Protein AF-A0A563W1X1-F1 (afdb_monomer)

Structure (mmCIF, N/CA/C/O backbone):
data_AF-A0A563W1X1-F1
#
_entry.id   AF-A0A563W1X1-F1
#
loop_
_atom_site.group_PDB
_atom_site.id
_atom_site.type_symbol
_atom_site.label_atom_id
_atom_site.label_alt_id
_atom_site.label_comp_id
_atom_site.label_asym_id
_atom_site.label_entity_id
_atom_site.label_seq_id
_atom_site.pdbx_PDB_ins_code
_atom_site.Cartn_x
_atom_site.Cartn_y
_atom_site.Cartn_z
_atom_site.occupancy
_atom_site.B_iso_or_equiv
_atom_site.auth_seq_id
_atom_site.auth_comp_id
_atom_site.auth_asym_id
_atom_site.auth_atom_id
_atom_site.pdbx_PDB_model_num
ATOM 1 N N . MET A 1 1 ? 30.757 -2.742 5.211 1.00 53.06 1 MET A N 1
ATOM 2 C CA . MET A 1 1 ? 30.159 -3.372 4.015 1.00 53.06 1 MET A CA 1
ATOM 3 C C . MET A 1 1 ? 28.654 -3.422 4.244 1.00 53.06 1 MET A C 1
ATOM 5 O O . MET A 1 1 ? 28.249 -4.003 5.242 1.00 53.06 1 MET A O 1
ATOM 9 N N . LYS A 1 2 ? 27.832 -2.746 3.430 1.00 46.44 2 LYS A N 1
ATOM 10 C CA . LYS A 1 2 ? 26.371 -2.921 3.502 1.00 46.44 2 LYS A CA 1
ATOM 11 C C . LYS A 1 2 ? 26.057 -4.243 2.802 1.00 46.44 2 LYS A C 1
ATOM 13 O O . LYS A 1 2 ? 26.307 -4.363 1.611 1.00 46.44 2 LYS A O 1
ATOM 18 N N . LEU A 1 3 ? 25.608 -5.236 3.567 1.00 81.81 3 LEU A N 1
ATOM 19 C CA . LEU A 1 3 ? 25.303 -6.588 3.076 1.00 81.81 3 LEU A CA 1
ATOM 20 C C . LEU A 1 3 ? 23.952 -6.669 2.354 1.00 81.81 3 LEU A C 1
ATOM 22 O O . LEU A 1 3 ? 23.617 -7.706 1.796 1.00 81.81 3 LEU A O 1
ATOM 26 N N . THR A 1 4 ? 23.176 -5.587 2.371 1.00 77.88 4 THR A N 1
ATOM 27 C CA . THR A 1 4 ? 21.832 -5.537 1.809 1.00 77.88 4 THR A CA 1
ATOM 28 C C . THR A 1 4 ? 21.729 -4.448 0.755 1.00 77.88 4 THR A C 1
ATOM 30 O O . THR A 1 4 ? 22.301 -3.360 0.886 1.00 77.88 4 THR A O 1
ATOM 33 N N . VAL A 1 5 ? 20.981 -4.756 -0.301 1.00 76.31 5 VAL A N 1
ATOM 34 C CA . VAL A 1 5 ? 20.570 -3.769 -1.296 1.00 76.31 5 VAL A CA 1
ATOM 35 C C . VAL A 1 5 ? 19.672 -2.752 -0.583 1.00 76.31 5 VAL A C 1
ATOM 37 O O . VAL A 1 5 ? 18.761 -3.164 0.142 1.00 76.31 5 VAL A O 1
ATOM 40 N N . PRO A 1 6 ? 19.934 -1.438 -0.707 1.00 80.69 6 PRO A N 1
ATOM 41 C CA . PRO A 1 6 ? 19.056 -0.440 -0.121 1.00 80.69 6 PRO A CA 1
ATOM 42 C C . PRO A 1 6 ? 17.652 -0.573 -0.725 1.00 80.69 6 PRO A C 1
ATOM 44 O O . PRO A 1 6 ? 17.530 -0.828 -1.926 1.00 80.69 6 PRO A O 1
ATOM 47 N N . PRO A 1 7 ? 16.593 -0.407 0.083 1.00 83.44 7 PRO A N 1
ATOM 48 C CA . PRO A 1 7 ? 15.241 -0.439 -0.441 1.00 83.44 7 PRO A CA 1
ATOM 49 C C . PRO A 1 7 ? 15.063 0.692 -1.454 1.00 83.44 7 PRO A C 1
ATOM 51 O O . PRO A 1 7 ? 15.571 1.800 -1.269 1.00 83.44 7 PRO A O 1
ATOM 54 N N . ILE A 1 8 ? 14.326 0.397 -2.519 1.00 88.00 8 ILE A N 1
ATOM 55 C CA . ILE A 1 8 ? 13.916 1.397 -3.497 1.00 88.00 8 ILE A CA 1
ATOM 56 C C . ILE A 1 8 ? 13.096 2.493 -2.804 1.00 88.00 8 ILE A C 1
ATOM 58 O O . ILE A 1 8 ? 12.193 2.205 -2.014 1.00 88.00 8 ILE A O 1
ATOM 62 N N . GLN A 1 9 ? 13.445 3.748 -3.075 1.00 90.38 9 GLN A N 1
ATOM 63 C CA . GLN A 1 9 ? 12.702 4.906 -2.586 1.00 90.38 9 GLN A CA 1
ATOM 64 C C . GLN A 1 9 ? 11.602 5.226 -3.596 1.00 90.38 9 GLN A C 1
ATOM 66 O O . GLN A 1 9 ? 11.891 5.389 -4.781 1.00 90.38 9 GLN A O 1
ATOM 71 N N . ILE A 1 10 ? 10.358 5.257 -3.128 1.00 92.50 10 ILE A N 1
ATOM 72 C CA . ILE A 1 10 ? 9.172 5.601 -3.915 1.00 92.50 10 ILE A CA 1
ATOM 73 C C . ILE A 1 10 ? 8.549 6.812 -3.238 1.00 92.50 10 ILE A C 1
ATOM 75 O O . ILE A 1 10 ? 8.271 6.749 -2.036 1.00 92.50 10 ILE A O 1
ATOM 79 N N . GLU A 1 11 ? 8.382 7.897 -3.986 1.00 91.62 11 GLU A N 1
ATOM 80 C CA . GLU A 1 11 ? 7.771 9.116 -3.455 1.00 91.62 11 GLU A CA 1
ATOM 81 C C . GLU A 1 11 ? 6.246 8.943 -3.298 1.00 91.62 11 GLU A C 1
ATOM 83 O O . GLU A 1 11 ? 5.637 8.154 -4.022 1.00 91.62 11 GLU A O 1
ATOM 88 N N . PRO A 1 12 ? 5.583 9.661 -2.372 1.00 85.44 12 PRO A N 1
ATOM 89 C CA . PRO A 1 12 ? 4.162 9.439 -2.070 1.00 85.44 12 PRO A CA 1
ATOM 90 C C . PRO A 1 12 ? 3.182 9.660 -3.236 1.00 85.44 12 PRO A C 1
ATOM 92 O O . PRO A 1 12 ? 2.033 9.240 -3.157 1.00 85.44 12 PRO A O 1
ATOM 95 N N . ASP A 1 13 ? 3.576 10.397 -4.269 1.00 88.25 13 ASP A N 1
ATOM 96 C CA . ASP A 1 13 ? 2.812 10.688 -5.491 1.00 88.25 13 ASP A CA 1
ATOM 97 C C . ASP A 1 13 ? 3.395 10.009 -6.743 1.00 88.25 13 ASP A C 1
ATOM 99 O O . ASP A 1 13 ? 2.930 10.224 -7.869 1.00 88.25 13 ASP A O 1
ATOM 103 N N . GLU A 1 14 ? 4.392 9.149 -6.550 1.00 94.06 14 GLU A N 1
ATOM 104 C CA . GLU A 1 14 ? 5.063 8.423 -7.613 1.00 94.06 14 GLU A CA 1
ATOM 105 C C . GLU A 1 14 ? 4.415 7.054 -7.834 1.00 94.06 14 GLU A C 1
ATOM 107 O O . GLU A 1 14 ? 4.541 6.128 -7.033 1.00 94.06 14 GLU A O 1
ATOM 112 N N . GLY A 1 15 ? 3.709 6.934 -8.958 1.00 94.38 15 GLY A N 1
ATOM 113 C CA . GLY A 1 15 ? 3.142 5.674 -9.423 1.00 94.38 15 GLY A CA 1
ATOM 114 C C . GLY A 1 15 ? 4.174 4.714 -10.033 1.00 94.38 15 GLY A C 1
ATOM 115 O O . GLY A 1 15 ? 5.371 4.753 -9.759 1.00 94.38 15 GLY A O 1
ATOM 116 N N . PHE A 1 16 ? 3.706 3.861 -10.943 1.00 96.62 16 PHE A N 1
ATOM 117 C CA . PHE A 1 16 ? 4.560 2.959 -11.721 1.00 96.62 16 PHE A CA 1
ATOM 118 C C . PHE A 1 16 ? 5.336 3.735 -12.801 1.00 96.62 16 PHE A C 1
ATOM 120 O O 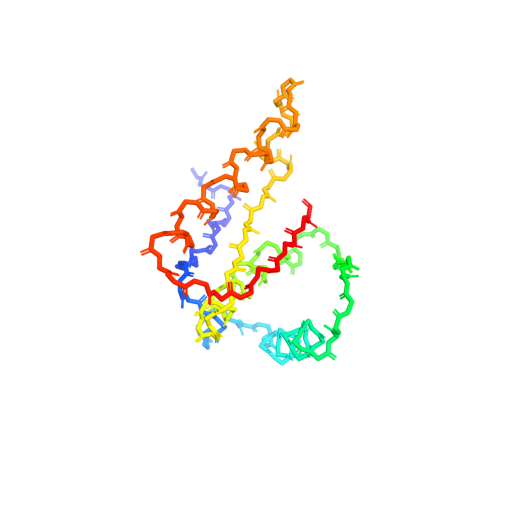. PHE A 1 16 ? 4.833 3.956 -13.908 1.00 96.62 16 PHE A O 1
ATOM 127 N N . THR A 1 17 ? 6.552 4.179 -12.475 1.00 95.44 17 THR A N 1
ATOM 128 C CA . THR A 1 17 ? 7.477 4.825 -13.421 1.00 95.44 17 THR A CA 1
ATOM 129 C C . THR A 1 17 ? 8.312 3.786 -14.165 1.00 95.44 17 THR A C 1
ATOM 131 O O . THR A 1 17 ? 8.643 2.740 -13.612 1.00 95.44 17 THR A O 1
ATOM 134 N N . SER A 1 18 ? 8.714 4.075 -15.406 1.00 92.81 18 SER A N 1
ATOM 135 C CA . SER A 1 18 ? 9.507 3.138 -16.221 1.00 92.81 18 SER A CA 1
ATOM 136 C C . SER A 1 18 ? 10.858 2.766 -15.596 1.00 92.81 18 SER A C 1
ATOM 138 O O . SER A 1 18 ? 11.407 1.714 -15.903 1.00 92.81 18 SER A O 1
ATOM 140 N N . GLU A 1 19 ? 11.404 3.623 -14.730 1.00 93.31 19 GLU A N 1
ATOM 141 C CA . GLU A 1 19 ? 12.675 3.379 -14.041 1.00 93.31 19 GLU A CA 1
ATOM 142 C C . GLU A 1 19 ? 12.530 2.428 -12.844 1.00 93.31 19 GLU A C 1
ATOM 144 O O . GLU A 1 19 ? 13.467 1.696 -12.526 1.00 93.31 19 GLU A O 1
ATOM 149 N N . LYS A 1 20 ? 11.370 2.437 -12.170 1.00 92.88 20 LYS A N 1
ATOM 150 C CA . LYS A 1 20 ? 11.141 1.703 -10.912 1.00 92.88 20 LYS A CA 1
ATOM 151 C C . LYS A 1 20 ? 10.253 0.473 -11.088 1.00 92.88 20 LYS A C 1
ATOM 153 O O . LYS A 1 20 ? 10.448 -0.520 -10.388 1.00 92.88 20 LYS A O 1
ATOM 158 N N . ASP A 1 21 ? 9.342 0.489 -12.058 1.00 95.19 21 ASP A N 1
ATOM 159 C CA . ASP A 1 21 ? 8.504 -0.652 -12.430 1.00 95.19 21 ASP A CA 1
ATOM 160 C C . ASP A 1 21 ? 9.214 -1.599 -13.415 1.00 95.19 21 ASP A C 1
ATOM 162 O O . ASP A 1 21 ? 8.727 -1.909 -14.501 1.00 95.19 21 ASP A O 1
ATOM 166 N N . ILE A 1 22 ? 10.391 -2.092 -13.025 1.00 93.31 22 ILE A N 1
ATOM 167 C CA . ILE A 1 22 ? 11.222 -2.979 -13.861 1.00 93.31 22 ILE A CA 1
ATOM 168 C C . ILE A 1 22 ? 10.578 -4.348 -14.145 1.00 93.31 22 ILE A C 1
ATOM 170 O O . ILE A 1 22 ? 11.061 -5.095 -14.993 1.00 93.31 22 ILE A O 1
ATOM 174 N N . PHE A 1 23 ? 9.507 -4.688 -13.423 1.00 92.44 23 PHE A N 1
ATOM 175 C CA . PHE A 1 23 ? 8.734 -5.920 -13.594 1.00 92.44 23 PHE A CA 1
ATOM 176 C C . PHE A 1 23 ? 7.406 -5.693 -14.329 1.00 92.44 23 PHE A C 1
ATOM 178 O O . PHE A 1 23 ? 6.601 -6.621 -14.398 1.00 92.44 23 PHE A O 1
ATOM 185 N N . CYS A 1 24 ? 7.170 -4.486 -14.856 1.00 95.56 24 CYS A N 1
ATOM 186 C CA . CYS A 1 24 ? 5.987 -4.129 -15.642 1.00 95.56 24 CYS A CA 1
ATOM 187 C C . CYS A 1 24 ? 4.659 -4.460 -14.932 1.00 95.56 24 CYS A C 1
ATOM 189 O O . CYS A 1 24 ? 3.732 -5.010 -15.529 1.00 95.56 24 CYS A O 1
ATOM 191 N N . ARG A 1 25 ? 4.560 -4.158 -13.635 1.00 96.12 25 ARG A N 1
ATOM 192 C CA . ARG A 1 25 ? 3.380 -4.436 -12.801 1.00 96.12 25 ARG A CA 1
ATOM 193 C C . ARG A 1 25 ? 2.301 -3.362 -12.898 1.00 96.12 25 ARG A C 1
ATOM 195 O O . ARG A 1 25 ? 1.236 -3.544 -12.304 1.00 96.12 25 ARG A O 1
ATOM 202 N N . LYS A 1 26 ? 2.532 -2.283 -13.649 1.00 97.56 26 LYS A N 1
ATOM 203 C CA . LYS A 1 26 ? 1.539 -1.232 -13.896 1.00 97.56 26 LYS A CA 1
ATOM 204 C C . LYS A 1 26 ? 0.190 -1.784 -14.356 1.00 97.56 26 LYS A C 1
ATOM 206 O O . LYS A 1 26 ? -0.831 -1.371 -13.818 1.00 97.56 26 LYS A O 1
ATOM 211 N N . ASP A 1 27 ? 0.179 -2.739 -15.284 1.00 97.56 27 ASP A N 1
ATOM 212 C CA . ASP A 1 27 ? -1.067 -3.321 -15.805 1.00 97.56 27 ASP A CA 1
ATOM 213 C C . ASP A 1 27 ? -1.842 -4.075 -14.716 1.00 97.56 27 ASP A C 1
ATOM 215 O O . ASP A 1 27 ? -3.065 -3.974 -14.620 1.00 97.56 27 ASP A O 1
ATOM 219 N N . PHE A 1 28 ? -1.133 -4.783 -13.830 1.00 97.31 28 PHE A N 1
ATOM 220 C CA . PHE A 1 28 ? -1.746 -5.426 -12.669 1.00 97.31 28 PHE A CA 1
ATOM 221 C C . PHE A 1 28 ? -2.316 -4.389 -11.687 1.00 97.31 28 PHE A C 1
ATOM 223 O O . PHE A 1 28 ? -3.452 -4.533 -11.236 1.00 97.31 28 PHE A O 1
ATOM 230 N N . GLY A 1 29 ? -1.572 -3.310 -11.416 1.00 97.31 29 GLY A N 1
ATOM 231 C CA . GLY A 1 29 ? -2.049 -2.182 -10.610 1.00 97.31 29 GLY A CA 1
ATOM 232 C C . GLY A 1 29 ? -3.291 -1.506 -11.200 1.00 97.31 29 GLY A C 1
ATOM 233 O O . GLY A 1 29 ? -4.229 -1.208 -10.462 1.00 97.31 29 GLY A O 1
ATOM 234 N N . GLN A 1 30 ? -3.343 -1.341 -12.525 1.00 98.00 30 GLN A N 1
ATOM 235 C CA . GLN A 1 30 ? -4.495 -0.780 -13.234 1.00 98.00 30 GLN A CA 1
ATOM 236 C C . GLN A 1 30 ? -5.727 -1.682 -13.121 1.00 98.00 30 GLN A C 1
ATOM 238 O O . GLN A 1 30 ? -6.830 -1.193 -12.890 1.00 98.00 30 GLN A O 1
ATOM 243 N N . ASN A 1 31 ? -5.557 -3.000 -13.241 1.00 97.12 31 ASN A N 1
ATOM 244 C CA . ASN A 1 31 ? -6.657 -3.947 -13.061 1.00 97.12 31 ASN A CA 1
ATOM 245 C C . ASN A 1 31 ? -7.211 -3.906 -11.632 1.00 97.12 31 ASN A C 1
ATOM 247 O O . ASN A 1 31 ? -8.427 -3.944 -11.448 1.00 97.12 31 ASN A O 1
ATOM 251 N N . LEU A 1 32 ? -6.339 -3.784 -10.627 1.00 96.81 32 LEU A N 1
ATOM 252 C CA . LEU A 1 32 ? -6.761 -3.659 -9.233 1.00 96.81 32 LEU A CA 1
ATOM 253 C C . LEU A 1 32 ? -7.471 -2.323 -8.969 1.00 96.81 32 LEU A C 1
ATOM 255 O O . LEU A 1 32 ? -8.501 -2.305 -8.302 1.00 96.81 32 LEU A O 1
ATOM 259 N N . LEU A 1 33 ? -6.972 -1.225 -9.542 1.00 96.31 33 LEU A N 1
ATOM 260 C CA . LEU A 1 33 ? -7.638 0.079 -9.515 1.00 96.31 33 LEU A CA 1
ATOM 261 C C . LEU A 1 33 ? -9.040 0.003 -10.141 1.00 96.31 33 LEU A C 1
ATOM 263 O O . LEU A 1 33 ? -10.015 0.478 -9.559 1.00 96.31 33 LEU A O 1
ATOM 267 N N . ASN A 1 34 ? -9.160 -0.634 -11.305 1.00 95.75 34 ASN A N 1
ATOM 268 C CA . ASN A 1 34 ? -10.449 -0.839 -11.959 1.00 95.75 34 ASN A CA 1
ATOM 269 C C . ASN A 1 34 ? -11.388 -1.673 -11.074 1.00 95.75 34 ASN A C 1
ATOM 271 O O . ASN A 1 34 ? -12.571 -1.368 -10.990 1.00 95.75 34 ASN A O 1
ATOM 275 N N . LEU A 1 35 ? -10.882 -2.693 -10.375 1.00 94.62 35 LEU A N 1
ATOM 276 C CA . LEU A 1 35 ? -11.697 -3.487 -9.457 1.00 94.62 35 LEU A CA 1
ATOM 277 C C . LEU A 1 35 ? -12.268 -2.622 -8.325 1.00 94.62 35 LEU A C 1
ATOM 279 O O . LEU A 1 35 ? -13.481 -2.583 -8.147 1.00 94.62 35 LEU A O 1
ATOM 283 N N . ILE A 1 36 ? -11.418 -1.895 -7.595 1.00 93.69 36 ILE A N 1
ATOM 284 C CA . ILE A 1 36 ? -11.860 -1.112 -6.426 1.00 93.69 36 ILE A CA 1
ATOM 285 C C . ILE A 1 36 ? -12.743 0.092 -6.791 1.00 93.69 36 ILE A C 1
ATOM 287 O O . ILE A 1 36 ? -13.458 0.600 -5.937 1.00 93.69 36 ILE A O 1
ATOM 291 N N . THR A 1 37 ? -12.683 0.577 -8.036 1.00 93.44 37 THR A N 1
ATOM 292 C CA . THR A 1 37 ? -13.475 1.736 -8.491 1.00 93.44 37 THR A CA 1
ATOM 293 C C . THR A 1 37 ? -14.850 1.352 -9.026 1.00 93.44 37 THR A C 1
ATOM 295 O O . THR A 1 37 ? -15.735 2.203 -9.065 1.00 93.44 37 THR A O 1
ATOM 298 N N . ASN A 1 38 ? -15.036 0.094 -9.439 1.00 93.69 38 ASN A N 1
ATOM 299 C CA . ASN A 1 38 ? -16.281 -0.391 -10.045 1.00 93.69 38 ASN A CA 1
ATOM 300 C C . ASN A 1 38 ? -17.113 -1.286 -9.112 1.00 93.69 38 ASN A C 1
ATOM 302 O O . ASN A 1 38 ? -18.188 -1.733 -9.505 1.00 93.69 38 ASN A O 1
ATOM 306 N N . VAL A 1 39 ? -16.626 -1.577 -7.905 1.00 92.81 39 VAL A N 1
ATOM 307 C CA . VAL A 1 39 ? -17.382 -2.299 -6.875 1.00 92.81 39 VAL A CA 1
ATOM 308 C C . VAL A 1 39 ? -18.018 -1.276 -5.934 1.00 92.81 39 VAL A C 1
ATOM 310 O O . VAL A 1 39 ? -17.320 -0.433 -5.378 1.00 92.81 39 VAL A O 1
ATOM 313 N N . ASP A 1 40 ? -19.341 -1.344 -5.779 1.00 86.94 40 ASP A N 1
ATOM 314 C CA . ASP A 1 40 ? -20.101 -0.428 -4.917 1.00 86.94 40 ASP A CA 1
ATOM 315 C C . ASP A 1 40 ? -20.085 -0.837 -3.429 1.00 86.94 40 ASP A C 1
ATOM 317 O O . ASP A 1 40 ? -20.277 0.018 -2.565 1.00 86.94 40 ASP A O 1
ATOM 321 N N . ASP A 1 41 ? -19.833 -2.118 -3.135 1.00 89.62 41 ASP A N 1
ATOM 322 C CA . ASP A 1 41 ? -19.782 -2.682 -1.778 1.00 89.62 41 ASP A CA 1
ATOM 323 C C . ASP A 1 41 ? -18.384 -2.568 -1.138 1.00 89.62 41 ASP A C 1
ATOM 325 O O . ASP A 1 41 ? -17.367 -2.397 -1.821 1.00 89.62 41 ASP A O 1
ATOM 329 N N . GLU A 1 42 ? -18.298 -2.721 0.187 1.00 87.56 42 GLU A N 1
ATOM 330 C CA . GLU A 1 42 ? -17.009 -2.763 0.878 1.00 87.56 42 GLU A CA 1
ATOM 331 C C . GLU A 1 42 ? -16.184 -3.995 0.468 1.00 87.56 42 GLU A C 1
ATOM 333 O O . GLU A 1 42 ? -16.640 -5.138 0.547 1.00 87.56 42 GLU A O 1
ATOM 338 N N . LEU A 1 43 ? -14.927 -3.768 0.072 1.00 90.31 43 LEU A N 1
ATOM 339 C CA . LEU A 1 43 ? -14.042 -4.813 -0.438 1.00 90.31 43 LEU A CA 1
ATOM 340 C C . LEU A 1 43 ? -12.829 -5.028 0.471 1.00 90.31 43 LEU A C 1
ATOM 342 O O . LEU A 1 43 ? -12.155 -4.084 0.875 1.00 90.31 43 LEU A O 1
ATOM 346 N N . VAL A 1 44 ? -12.499 -6.298 0.709 1.00 92.00 44 VAL A N 1
ATOM 347 C CA . VAL A 1 44 ? -11.221 -6.717 1.294 1.00 92.00 44 VAL A CA 1
ATOM 348 C C . VAL A 1 44 ? -10.457 -7.519 0.247 1.00 92.00 44 VAL A C 1
ATOM 350 O O . VAL A 1 44 ? -10.958 -8.525 -0.254 1.00 92.00 44 VAL A O 1
ATOM 353 N N . VAL A 1 45 ? -9.240 -7.081 -0.081 1.00 91.62 45 VAL A N 1
ATOM 354 C CA . VAL A 1 45 ? -8.372 -7.745 -1.062 1.00 91.62 45 VAL A CA 1
ATOM 355 C C . VAL A 1 45 ? -7.115 -8.253 -0.374 1.00 91.62 45 VAL A C 1
ATOM 357 O O . VAL A 1 45 ? -6.402 -7.488 0.268 1.00 91.62 45 VAL A O 1
ATOM 360 N N . ALA A 1 46 ? -6.814 -9.537 -0.559 1.00 94.06 46 ALA A N 1
ATOM 361 C CA . ALA A 1 46 ? -5.548 -10.131 -0.151 1.00 94.06 46 ALA A CA 1
ATOM 362 C C . ALA A 1 46 ? -4.638 -10.310 -1.376 1.00 94.06 46 ALA A C 1
ATOM 364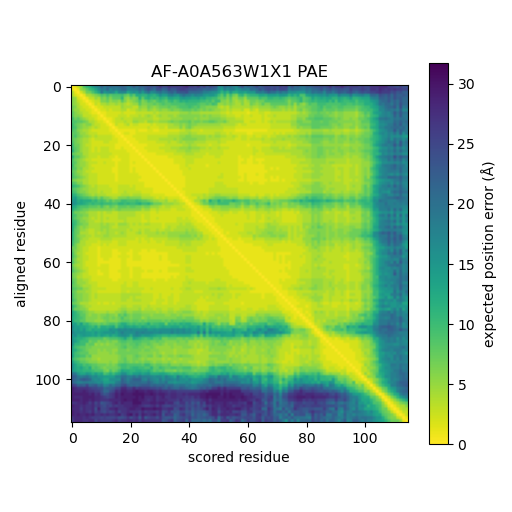 O O . ALA A 1 46 ? -5.028 -10.947 -2.355 1.00 94.06 46 ALA A O 1
ATOM 365 N N . LE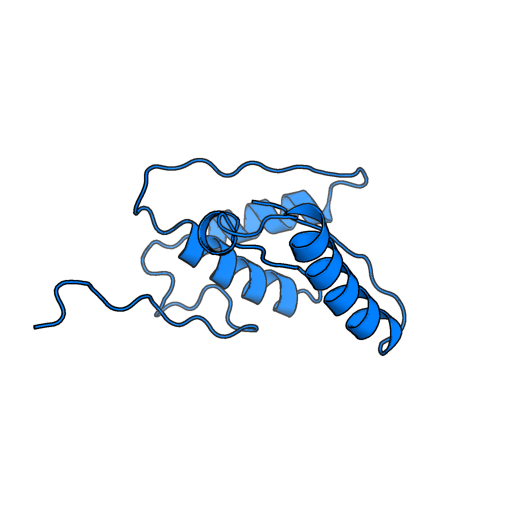U A 1 47 ? -3.423 -9.761 -1.317 1.00 92.56 47 LEU A N 1
ATOM 366 C CA . LEU A 1 47 ? -2.393 -9.956 -2.340 1.00 92.56 47 LEU A CA 1
ATOM 367 C C . LEU A 1 47 ? -1.350 -10.956 -1.839 1.00 92.56 47 LEU A C 1
ATOM 369 O O . LEU A 1 47 ? -0.593 -10.655 -0.917 1.00 92.56 47 LEU A O 1
ATOM 373 N N . ASP A 1 48 ? -1.284 -12.124 -2.474 1.00 93.12 48 ASP A N 1
ATOM 374 C CA . ASP A 1 48 ? -0.331 -13.176 -2.118 1.00 93.12 48 ASP A CA 1
ATOM 375 C C . ASP A 1 48 ? 0.866 -13.233 -3.079 1.00 93.12 48 ASP A C 1
ATOM 377 O O . ASP A 1 48 ? 0.730 -13.047 -4.289 1.00 93.12 48 ASP A O 1
ATOM 381 N N . ALA A 1 49 ? 2.055 -13.479 -2.523 1.00 91.25 49 ALA A N 1
ATOM 382 C CA . ALA A 1 49 ? 3.267 -13.813 -3.270 1.00 91.25 49 ALA A CA 1
ATOM 383 C C . ALA A 1 49 ? 4.379 -14.302 -2.307 1.00 91.25 49 ALA A C 1
ATOM 385 O O . ALA A 1 49 ? 4.348 -13.979 -1.117 1.00 91.25 49 ALA A O 1
ATOM 386 N N . PRO A 1 50 ? 5.460 -14.923 -2.805 1.00 93.56 50 PRO A N 1
ATOM 387 C CA . PRO A 1 50 ? 6.647 -15.253 -2.005 1.00 93.56 50 PRO A CA 1
ATOM 388 C C . PRO A 1 50 ? 7.366 -14.051 -1.359 1.00 93.56 50 PRO A C 1
ATOM 390 O O . PRO A 1 50 ? 7.282 -12.911 -1.831 1.00 93.56 50 PRO A O 1
ATOM 393 N N . TRP A 1 51 ? 8.104 -14.282 -0.269 1.00 89.06 51 TRP A N 1
ATOM 394 C CA . TRP A 1 51 ? 8.941 -13.248 0.356 1.00 89.06 51 TRP A CA 1
ATOM 395 C C . TRP A 1 51 ? 10.000 -12.741 -0.632 1.00 89.06 51 TRP A C 1
ATOM 397 O O . TRP A 1 51 ? 10.642 -13.529 -1.316 1.00 89.06 51 TRP A O 1
ATOM 407 N N . GLY A 1 52 ? 10.207 -11.424 -0.692 1.00 88.69 52 GLY A N 1
ATOM 408 C CA . GLY A 1 52 ? 11.215 -10.817 -1.571 1.00 88.69 52 GLY A CA 1
ATOM 409 C C . GLY A 1 52 ? 10.730 -10.501 -2.989 1.00 88.69 52 GLY A C 1
ATOM 410 O O . GLY A 1 52 ? 11.427 -9.808 -3.716 1.00 88.69 52 GLY A O 1
ATOM 411 N N . GLU A 1 53 ? 9.501 -10.874 -3.348 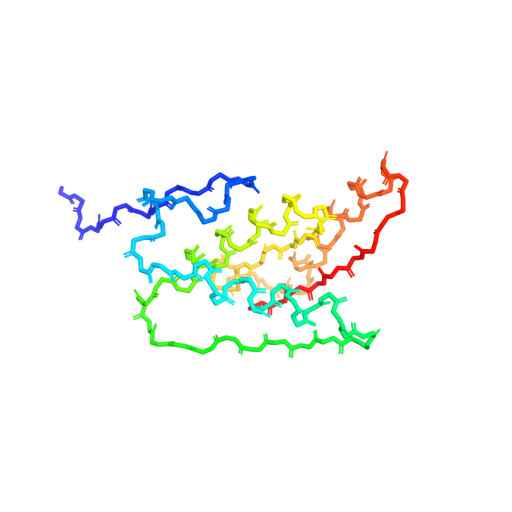1.00 90.88 53 GLU A N 1
ATOM 412 C CA . GLU A 1 53 ? 8.898 -10.581 -4.661 1.00 90.88 53 GLU A CA 1
ATOM 413 C C . GLU A 1 53 ? 8.445 -9.120 -4.832 1.00 90.88 53 GLU A C 1
ATOM 415 O O . GLU A 1 53 ? 7.669 -8.797 -5.725 1.00 90.88 53 GLU A O 1
ATOM 420 N N . GLY A 1 54 ? 8.862 -8.200 -3.959 1.00 91.44 54 GLY A N 1
ATOM 421 C CA . GLY A 1 54 ? 8.554 -6.773 -4.106 1.00 91.44 54 GLY A CA 1
ATOM 422 C C . GLY A 1 54 ? 7.095 -6.387 -3.831 1.00 91.44 54 GLY A C 1
ATOM 423 O O . GLY A 1 54 ? 6.607 -5.436 -4.432 1.00 91.44 54 GLY A O 1
ATOM 424 N N . LYS A 1 55 ? 6.386 -7.089 -2.933 1.00 93.56 55 LYS A N 1
ATOM 425 C CA . LYS A 1 55 ? 5.020 -6.715 -2.498 1.00 93.56 55 LYS A CA 1
ATOM 426 C C . LYS A 1 55 ? 4.955 -5.296 -1.937 1.00 93.56 55 LYS A C 1
ATOM 428 O O . LYS A 1 55 ? 4.156 -4.493 -2.397 1.00 93.56 55 LYS A O 1
ATOM 433 N N . THR A 1 56 ? 5.844 -4.965 -1.002 1.00 93.06 56 THR A N 1
ATOM 434 C CA . THR A 1 56 ? 5.924 -3.619 -0.416 1.00 93.06 56 THR A CA 1
ATOM 435 C C . THR A 1 56 ? 6.200 -2.557 -1.479 1.00 93.06 56 THR A C 1
ATOM 437 O O . THR A 1 56 ? 5.573 -1.505 -1.484 1.00 93.06 56 THR A O 1
ATOM 440 N N . THR A 1 57 ? 7.110 -2.844 -2.414 1.00 94.12 57 THR A N 1
ATOM 441 C CA . THR A 1 57 ? 7.411 -1.966 -3.552 1.00 94.12 57 THR A CA 1
ATOM 442 C C . THR A 1 57 ? 6.182 -1.758 -4.433 1.00 94.12 57 THR A C 1
ATOM 444 O O . THR A 1 57 ? 5.866 -0.623 -4.775 1.00 94.12 57 THR A O 1
ATOM 447 N N . PHE A 1 58 ? 5.458 -2.835 -4.750 1.00 95.75 58 PHE A N 1
ATOM 448 C CA . PHE A 1 58 ? 4.214 -2.775 -5.512 1.00 95.75 58 PHE A CA 1
ATOM 449 C C . PHE A 1 58 ? 3.158 -1.910 -4.816 1.00 95.75 58 PHE A C 1
ATOM 451 O O . PHE A 1 58 ? 2.640 -0.996 -5.446 1.00 95.75 58 PHE A O 1
ATOM 458 N N . ILE A 1 59 ? 2.884 -2.146 -3.527 1.00 95.62 59 ILE A N 1
ATOM 459 C CA . ILE A 1 59 ? 1.889 -1.374 -2.769 1.00 95.62 59 ILE A CA 1
ATOM 460 C C . ILE A 1 59 ? 2.238 0.115 -2.761 1.00 95.62 59 ILE A C 1
ATOM 462 O O . ILE A 1 59 ? 1.363 0.934 -3.007 1.00 95.62 59 ILE A O 1
ATOM 466 N N . LYS A 1 60 ? 3.511 0.478 -2.566 1.00 95.31 60 LYS A N 1
ATOM 467 C CA . LYS A 1 60 ? 3.944 1.885 -2.576 1.00 95.31 60 LYS A CA 1
ATOM 468 C C . LYS A 1 60 ? 3.759 2.559 -3.941 1.00 95.31 60 LYS A C 1
ATOM 470 O O . LYS A 1 60 ? 3.220 3.658 -3.995 1.00 95.31 60 LYS A O 1
ATOM 475 N N . MET A 1 61 ? 4.134 1.895 -5.041 1.00 96.88 61 MET A N 1
ATOM 476 C CA . MET A 1 61 ? 3.859 2.412 -6.395 1.00 96.88 61 MET A CA 1
ATOM 477 C C . MET A 1 61 ? 2.352 2.491 -6.668 1.00 96.88 61 MET A C 1
ATOM 479 O O . MET A 1 61 ? 1.875 3.413 -7.327 1.00 96.88 61 MET A O 1
ATOM 483 N N . TRP A 1 62 ? 1.578 1.542 -6.143 1.00 97.31 62 TRP A N 1
ATOM 484 C CA . TRP A 1 62 ? 0.130 1.554 -6.290 1.00 97.31 62 TRP A CA 1
ATOM 485 C C . TRP A 1 62 ? -0.518 2.699 -5.505 1.00 97.31 62 TRP A C 1
ATOM 487 O O . TRP A 1 62 ? -1.391 3.363 -6.050 1.00 97.31 62 TRP A O 1
ATOM 497 N N . GLN A 1 63 ? -0.039 3.034 -4.303 1.00 95.75 63 GLN A N 1
ATOM 498 C CA . GLN A 1 63 ? -0.482 4.237 -3.585 1.00 95.75 63 GLN A CA 1
ATOM 499 C C . GLN A 1 63 ? -0.230 5.520 -4.382 1.00 95.75 63 GLN A C 1
ATOM 501 O O . GLN A 1 63 ? -1.111 6.377 -4.445 1.00 95.75 63 GLN A O 1
ATOM 506 N N . GLY A 1 64 ? 0.930 5.637 -5.034 1.00 95.94 64 GLY A N 1
ATOM 507 C CA . GLY A 1 64 ? 1.210 6.759 -5.930 1.00 95.94 64 GLY A CA 1
ATOM 508 C C . GLY A 1 64 ? 0.222 6.832 -7.101 1.00 95.94 64 GLY A C 1
ATOM 509 O O . GLY A 1 64 ? -0.297 7.905 -7.398 1.00 95.94 64 GLY A O 1
ATOM 510 N N . MET A 1 65 ? -0.111 5.690 -7.716 1.00 96.75 65 MET A N 1
ATOM 511 C CA . MET A 1 65 ? -1.155 5.600 -8.750 1.00 96.75 65 MET A CA 1
ATOM 512 C C . MET A 1 65 ? -2.541 5.998 -8.210 1.00 96.75 65 MET A C 1
ATOM 514 O O . MET A 1 65 ? -3.229 6.790 -8.846 1.00 96.75 65 MET A O 1
ATOM 518 N N . LEU A 1 66 ? -2.943 5.515 -7.029 1.00 95.50 66 LEU A N 1
ATOM 519 C CA . LEU A 1 66 ? -4.225 5.875 -6.405 1.00 95.50 66 LEU A CA 1
ATOM 520 C C . LEU A 1 66 ? -4.320 7.381 -6.158 1.00 95.50 66 LEU A C 1
ATOM 522 O O . LEU A 1 66 ? -5.325 8.006 -6.490 1.00 95.50 66 LEU A O 1
ATOM 526 N N . LYS A 1 67 ? -3.240 7.990 -5.666 1.00 93.12 67 LYS A N 1
ATOM 527 C CA . LYS A 1 67 ? -3.174 9.432 -5.428 1.00 93.12 67 LYS A CA 1
ATOM 528 C C . LYS A 1 67 ? -3.294 10.252 -6.716 1.00 93.12 67 LYS A C 1
ATOM 530 O O . LYS A 1 67 ? -3.929 11.306 -6.706 1.00 93.12 67 LYS A O 1
ATOM 535 N N . GLN A 1 68 ? -2.723 9.777 -7.826 1.00 93.31 68 GLN A N 1
ATOM 536 C CA . GLN A 1 68 ? -2.884 10.402 -9.149 1.00 93.31 68 GLN A CA 1
ATOM 537 C C . GLN A 1 68 ? -4.350 10.380 -9.613 1.00 93.31 68 GLN A C 1
ATOM 539 O O . GLN A 1 68 ? -4.823 11.362 -10.187 1.00 93.31 68 GLN A O 1
ATOM 544 N N . GLU A 1 69 ? -5.083 9.323 -9.265 1.00 93.00 69 GLU A N 1
ATOM 545 C CA . GLU A 1 69 ? -6.531 9.179 -9.480 1.00 93.00 69 GLU A CA 1
ATOM 546 C C . GLU A 1 69 ? -7.386 9.844 -8.385 1.00 93.00 69 GLU A C 1
ATOM 548 O O . GLU A 1 69 ? -8.607 9.700 -8.375 1.00 93.00 69 GLU A O 1
ATOM 553 N N . ARG A 1 70 ? -6.766 10.606 -7.469 1.00 91.38 70 ARG A N 1
ATOM 554 C CA . ARG A 1 70 ? -7.422 11.284 -6.331 1.00 91.38 70 ARG A CA 1
ATOM 555 C C . ARG A 1 70 ? -8.143 10.330 -5.373 1.00 91.38 70 ARG A C 1
ATOM 557 O O . ARG A 1 70 ? -9.107 10.711 -4.716 1.00 91.38 70 ARG A O 1
ATOM 564 N N . ILE A 1 71 ? -7.663 9.095 -5.285 1.00 90.31 71 ILE A N 1
ATOM 565 C CA . ILE A 1 71 ? -8.123 8.103 -4.320 1.00 90.31 71 ILE A CA 1
ATOM 566 C C . ILE A 1 71 ? -7.167 8.132 -3.133 1.00 90.31 71 ILE A C 1
ATOM 568 O O . ILE A 1 71 ? -5.985 7.799 -3.246 1.00 90.31 71 ILE A O 1
ATOM 572 N N . GLU A 1 72 ? -7.694 8.526 -1.979 1.00 88.81 72 GLU A N 1
ATOM 573 C CA . GLU A 1 72 ? -6.936 8.531 -0.735 1.00 88.81 72 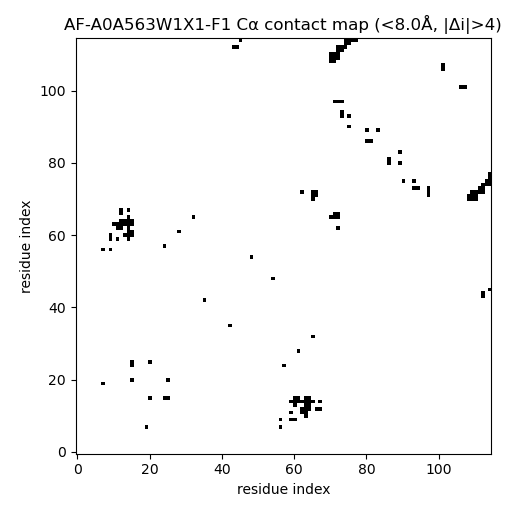GLU A CA 1
ATOM 574 C C . GLU A 1 72 ? -6.714 7.110 -0.220 1.00 88.81 72 GLU A C 1
ATOM 576 O O . GLU A 1 72 ? -7.617 6.272 -0.238 1.00 88.81 72 GLU A O 1
ATOM 581 N N . SER A 1 73 ? -5.497 6.841 0.252 1.00 90.19 73 SER A N 1
ATOM 582 C CA . SER A 1 73 ? -5.102 5.528 0.759 1.00 90.19 73 SER A CA 1
ATOM 583 C C . SER A 1 73 ? -4.178 5.655 1.966 1.00 90.19 73 SER A C 1
ATOM 585 O O . SER A 1 73 ? -3.401 6.601 2.082 1.00 90.19 73 SER A O 1
ATOM 587 N N . ILE A 1 74 ? -4.243 4.665 2.853 1.00 90.25 74 ILE A N 1
ATOM 588 C CA . ILE A 1 74 ? -3.377 4.537 4.028 1.00 90.25 74 ILE A CA 1
ATOM 589 C C . ILE A 1 74 ? -2.502 3.307 3.827 1.00 90.25 74 ILE A C 1
ATOM 591 O O . ILE A 1 74 ? -2.980 2.277 3.356 1.00 90.25 74 ILE A O 1
ATOM 595 N N . TYR A 1 75 ? -1.231 3.412 4.206 1.00 89.94 75 TYR A N 1
ATOM 596 C CA . TYR A 1 75 ? -0.337 2.266 4.301 1.00 89.94 75 TYR A CA 1
ATOM 597 C C . TYR A 1 75 ? 0.002 2.012 5.758 1.00 89.94 75 TYR A C 1
ATOM 599 O O . TYR A 1 75 ? 0.477 2.907 6.453 1.00 89.94 75 TYR A O 1
ATOM 607 N N . PHE A 1 76 ? -0.209 0.778 6.192 1.00 89.00 76 PHE A N 1
ATOM 608 C CA . PHE A 1 76 ? 0.174 0.312 7.511 1.00 89.00 76 PHE A CA 1
ATOM 609 C C . PHE A 1 76 ? 1.106 -0.886 7.354 1.00 89.00 76 PHE A C 1
ATOM 611 O O . PHE A 1 76 ? 0.792 -1.836 6.642 1.00 89.00 76 PHE A O 1
ATOM 618 N N . ASP A 1 77 ? 2.266 -0.828 8.002 1.00 89.06 77 ASP A N 1
ATOM 619 C CA . ASP A 1 77 ? 3.224 -1.929 8.016 1.00 89.06 77 ASP A CA 1
ATOM 620 C C . ASP A 1 77 ? 3.082 -2.695 9.330 1.00 89.06 77 ASP A C 1
ATOM 622 O O . ASP A 1 77 ? 3.580 -2.261 10.375 1.00 89.06 77 ASP A O 1
ATOM 626 N N . ALA A 1 78 ? 2.371 -3.821 9.281 1.00 85.75 78 ALA A N 1
ATOM 627 C CA . ALA A 1 78 ? 2.129 -4.643 10.457 1.00 85.75 78 ALA A CA 1
ATOM 628 C C . ALA A 1 78 ? 3.422 -5.227 11.047 1.00 85.75 78 ALA A C 1
ATOM 630 O O . ALA A 1 78 ? 3.538 -5.313 12.266 1.00 85.75 78 ALA A O 1
ATOM 631 N N . PHE A 1 79 ? 4.413 -5.567 10.214 1.00 82.44 79 PHE A N 1
ATOM 632 C CA . PHE A 1 79 ? 5.701 -6.081 10.691 1.00 82.44 79 PHE A CA 1
ATOM 633 C C . PHE A 1 79 ? 6.519 -4.993 11.377 1.00 82.44 79 PHE A C 1
ATOM 635 O O . PHE A 1 79 ? 7.117 -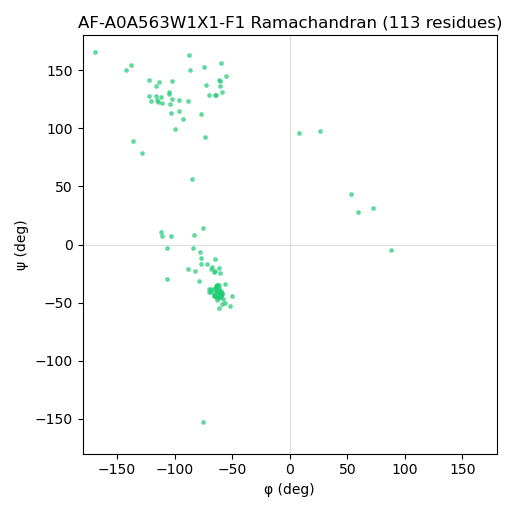5.239 12.417 1.00 82.44 79 PHE A O 1
ATOM 642 N N . ALA A 1 80 ? 6.532 -3.776 10.833 1.00 81.56 80 ALA A N 1
ATOM 643 C CA . ALA A 1 80 ? 7.236 -2.666 11.468 1.00 81.56 80 ALA A CA 1
ATOM 644 C C . ALA A 1 80 ? 6.593 -2.227 12.792 1.00 81.56 80 ALA A C 1
ATOM 646 O O . ALA A 1 80 ? 7.258 -1.560 13.574 1.00 81.56 80 ALA A O 1
ATOM 647 N N . ASN A 1 81 ? 5.327 -2.569 13.042 1.00 79.31 81 ASN A N 1
ATOM 648 C CA . ASN A 1 81 ? 4.587 -2.194 14.249 1.00 79.31 81 ASN A CA 1
ATOM 649 C C . ASN A 1 81 ? 4.270 -3.394 15.160 1.00 79.31 81 ASN A C 1
ATOM 651 O O . ASN A 1 81 ? 3.503 -3.248 16.112 1.00 79.31 81 ASN A O 1
ATOM 655 N N . ASP A 1 82 ? 4.859 -4.564 14.906 1.00 81.62 82 ASP A N 1
ATOM 656 C CA . ASP A 1 82 ? 4.549 -5.813 15.618 1.00 81.62 82 ASP A CA 1
ATOM 657 C C . ASP A 1 82 ? 4.926 -5.784 17.112 1.00 81.62 82 ASP A C 1
ATOM 659 O O . ASP A 1 82 ? 4.341 -6.496 17.929 1.00 81.62 82 ASP A O 1
ATOM 663 N N . TYR A 1 83 ? 5.861 -4.910 17.487 1.00 77.56 83 TYR A N 1
ATOM 664 C CA . TYR A 1 83 ? 6.303 -4.688 18.861 1.00 77.56 83 TYR A CA 1
ATOM 665 C C . TYR A 1 83 ? 5.323 -3.847 19.694 1.00 77.56 83 TYR A C 1
ATOM 667 O O . TYR A 1 83 ? 5.499 -3.721 20.914 1.00 77.56 83 TYR A O 1
ATOM 675 N N . GLN A 1 84 ? 4.326 -3.217 19.064 1.00 74.50 84 GLN A N 1
ATOM 676 C CA . GLN A 1 84 ? 3.375 -2.353 19.754 1.00 74.50 84 GLN A CA 1
ATOM 677 C C . GLN A 1 84 ? 2.447 -3.188 20.638 1.00 74.50 84 GLN A C 1
ATOM 679 O O . GLN A 1 84 ? 1.795 -4.126 20.187 1.00 74.50 84 GLN A O 1
ATOM 684 N N . LYS A 1 85 ? 2.333 -2.804 21.914 1.00 74.06 85 LYS A N 1
ATOM 685 C CA . LYS A 1 85 ? 1.421 -3.472 22.859 1.00 74.06 85 LYS A CA 1
ATOM 686 C C . LYS A 1 85 ? -0.054 -3.296 22.491 1.00 74.06 85 LYS A C 1
ATOM 688 O O . LYS A 1 85 ? -0.874 -4.113 22.896 1.00 74.06 85 LYS A O 1
ATOM 693 N N . GLU A 1 86 ? -0.380 -2.246 21.736 1.00 82.75 86 GLU A N 1
ATOM 694 C CA . GLU A 1 86 ? -1.746 -1.890 21.347 1.00 82.75 86 GLU A CA 1
ATOM 695 C C . GLU A 1 86 ? -1.850 -1.692 19.820 1.00 82.75 86 GLU A C 1
ATOM 697 O O . GLU A 1 86 ? -1.888 -0.555 19.343 1.00 82.75 86 GLU A O 1
ATOM 702 N N . PRO A 1 87 ? -1.920 -2.781 19.027 1.00 82.12 87 PRO A N 1
ATOM 703 C CA . PRO A 1 87 ? -1.993 -2.712 17.561 1.00 82.12 87 PRO A CA 1
ATOM 704 C C . PRO A 1 87 ? -3.171 -1.877 17.046 1.00 82.12 87 PRO A C 1
ATOM 706 O O . PRO A 1 87 ? -3.057 -1.165 16.052 1.00 82.12 87 PRO A O 1
ATOM 709 N N . PHE A 1 88 ? -4.297 -1.915 17.764 1.00 85.88 88 PHE A N 1
ATOM 710 C CA . PHE A 1 88 ? -5.477 -1.124 17.429 1.00 85.88 88 PHE A CA 1
ATOM 711 C C . PHE A 1 88 ? -5.199 0.383 17.470 1.00 85.88 88 PHE A C 1
ATOM 713 O O . PHE A 1 88 ? -5.645 1.103 16.581 1.00 85.88 88 PHE A O 1
ATOM 720 N N . LEU A 1 89 ? -4.446 0.865 18.465 1.00 86.88 89 LEU A N 1
ATOM 721 C CA . LEU A 1 89 ? -4.148 2.290 18.599 1.00 86.88 89 LEU A CA 1
ATOM 722 C C . LEU A 1 89 ? -3.273 2.786 17.440 1.00 86.88 89 LEU A C 1
ATOM 724 O O . LEU A 1 89 ? -3.510 3.876 16.926 1.00 86.88 89 LEU A O 1
ATOM 728 N N . ALA A 1 90 ? -2.310 1.970 17.000 1.00 85.19 90 ALA A N 1
ATOM 729 C CA . ALA A 1 90 ? -1.456 2.288 15.857 1.00 85.19 90 ALA A CA 1
ATOM 730 C C . ALA A 1 90 ? -2.275 2.425 14.560 1.00 85.19 90 ALA A C 1
ATOM 732 O O . ALA A 1 90 ? -2.144 3.418 13.849 1.00 85.19 90 ALA A O 1
ATOM 733 N N . ILE A 1 91 ? -3.188 1.484 14.301 1.00 87.12 91 ILE A N 1
ATOM 734 C CA . ILE A 1 91 ? -4.084 1.541 13.135 1.00 87.12 91 ILE A CA 1
ATOM 735 C C . ILE A 1 91 ? -5.039 2.743 13.237 1.00 87.12 91 ILE A C 1
ATOM 737 O O . ILE A 1 91 ? -5.224 3.477 12.266 1.00 87.12 91 ILE A O 1
ATOM 741 N N . ALA A 1 92 ? -5.631 2.978 14.412 1.00 89.44 92 ALA A N 1
ATOM 742 C CA . ALA A 1 92 ? -6.559 4.086 14.630 1.00 89.44 92 ALA A CA 1
ATOM 743 C C . ALA A 1 92 ? -5.896 5.455 14.407 1.00 89.44 92 ALA A C 1
ATOM 745 O O . ALA A 1 92 ? -6.527 6.351 13.847 1.00 89.44 92 ALA A O 1
ATOM 746 N N . ALA A 1 93 ? -4.630 5.617 14.806 1.00 86.12 93 ALA A N 1
ATOM 747 C CA . ALA A 1 93 ? -3.870 6.844 14.584 1.00 86.12 93 ALA A CA 1
ATOM 748 C C . ALA A 1 93 ? -3.658 7.136 13.088 1.00 86.12 93 ALA A C 1
ATOM 750 O O . ALA A 1 93 ? -3.850 8.276 12.658 1.00 86.12 93 ALA A O 1
ATOM 751 N N . GLU A 1 94 ? -3.338 6.114 12.291 1.00 85.25 94 GLU A N 1
ATOM 752 C CA . GLU A 1 94 ? -3.188 6.255 10.838 1.00 85.25 94 GLU A CA 1
ATOM 753 C C . GLU A 1 94 ? -4.517 6.617 10.160 1.00 85.25 94 GLU A C 1
ATOM 755 O O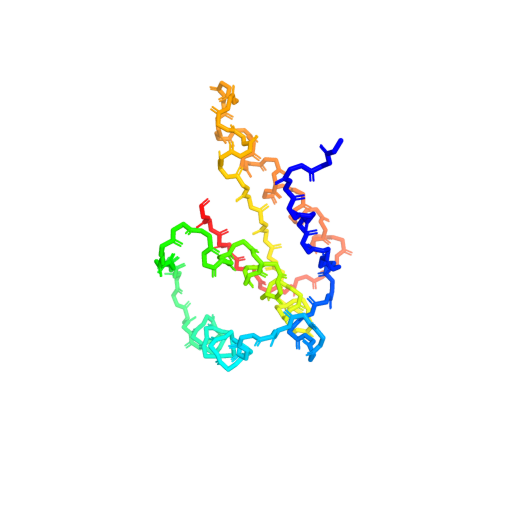 . GLU A 1 94 ? -4.585 7.561 9.368 1.00 85.25 94 GLU A O 1
ATOM 760 N N . ILE A 1 95 ? -5.614 5.951 10.542 1.00 88.12 95 ILE A N 1
ATOM 761 C CA . ILE A 1 95 ? -6.964 6.282 10.053 1.00 88.12 95 ILE A CA 1
ATOM 762 C C . ILE A 1 95 ? -7.341 7.725 10.408 1.00 88.12 95 ILE A C 1
ATOM 764 O O . ILE A 1 95 ? -7.859 8.466 9.569 1.00 88.12 95 ILE A O 1
ATOM 768 N N . TYR A 1 96 ? -7.055 8.151 11.639 1.00 86.56 96 TYR A N 1
ATOM 769 C CA . TYR A 1 96 ? -7.342 9.508 12.096 1.00 86.56 96 TYR A CA 1
ATOM 770 C C . TYR A 1 96 ? -6.541 10.571 11.325 1.00 86.56 96 TYR A C 1
ATOM 772 O O . TYR A 1 96 ? -7.063 11.650 11.030 1.00 86.56 96 TYR A O 1
ATOM 780 N N . SER A 1 97 ? -5.292 10.269 10.961 1.00 81.06 97 SER A N 1
ATOM 781 C CA . SER A 1 97 ? -4.451 11.139 10.130 1.00 81.06 97 SER A CA 1
ATOM 782 C C . SER A 1 97 ? -5.089 11.406 8.760 1.00 81.06 97 SER A C 1
ATOM 784 O O . SER A 1 97 ? -5.191 12.564 8.342 1.00 81.06 97 SER A O 1
ATOM 786 N N . LEU A 1 98 ? -5.614 10.358 8.112 1.00 79.56 98 LEU A N 1
ATOM 787 C CA . LEU A 1 98 ? -6.300 10.474 6.822 1.00 79.56 98 LEU A CA 1
ATOM 788 C C . LEU A 1 98 ? -7.570 11.325 6.926 1.00 79.56 98 LEU A C 1
ATOM 790 O O . LEU A 1 98 ? -7.760 12.262 6.155 1.00 79.56 98 LEU A O 1
ATOM 794 N N . ILE A 1 99 ? -8.405 11.043 7.929 1.00 77.75 99 ILE A N 1
ATOM 795 C CA . ILE A 1 99 ? -9.643 11.779 8.214 1.00 77.75 99 ILE A CA 1
ATOM 796 C C . ILE A 1 99 ? -9.364 13.287 8.294 1.00 77.75 99 ILE A C 1
ATOM 798 O O . ILE A 1 99 ? -9.985 14.066 7.571 1.00 77.75 99 ILE A O 1
ATOM 802 N N . ASN A 1 100 ? -8.396 13.724 9.103 1.00 65.06 100 ASN A N 1
ATOM 803 C CA . ASN A 1 100 ? -8.097 15.155 9.247 1.00 65.06 100 ASN A CA 1
ATOM 804 C C . ASN A 1 100 ? -7.646 15.812 7.939 1.00 65.06 100 ASN A C 1
ATOM 806 O O . ASN A 1 100 ? -7.972 16.975 7.688 1.00 65.06 100 ASN A O 1
ATOM 810 N N . TRP A 1 101 ? -6.922 15.074 7.098 1.00 60.62 101 TRP A N 1
ATOM 811 C CA . TRP A 1 101 ? -6.526 15.546 5.779 1.00 60.62 101 TRP A CA 1
ATOM 812 C C . TRP A 1 101 ? -7.747 15.732 4.859 1.00 60.62 101 TRP A C 1
ATOM 814 O O . TRP A 1 101 ? -7.889 16.785 4.229 1.00 60.62 101 TRP A O 1
ATOM 824 N N . THR A 1 102 ? -8.682 14.777 4.856 1.00 59.16 102 THR A N 1
ATOM 825 C CA . THR A 1 102 ? -9.911 14.827 4.046 1.00 59.16 102 THR A CA 1
ATOM 826 C C . THR A 1 102 ? -10.898 15.892 4.543 1.00 59.16 102 THR A C 1
ATOM 828 O O . THR A 1 102 ? -11.495 16.610 3.745 1.00 59.16 102 THR A O 1
ATOM 831 N N . PHE A 1 103 ? -11.052 16.089 5.855 1.00 55.47 103 PHE A N 1
ATOM 832 C CA . PHE A 1 103 ? -11.959 17.117 6.394 1.00 55.47 103 PHE A CA 1
ATOM 833 C C . PHE A 1 103 ? -11.446 18.557 6.185 1.00 55.47 103 PHE A C 1
ATOM 835 O O . PHE A 1 103 ? -12.245 19.496 6.204 1.00 55.47 103 PHE A O 1
ATOM 842 N N . GLY A 1 104 ? -10.153 18.742 5.887 1.00 52.62 104 GLY A N 1
ATOM 843 C CA . GLY A 1 104 ? -9.595 20.010 5.398 1.00 52.62 104 GLY A CA 1
ATOM 844 C C . GLY A 1 104 ? -9.875 20.298 3.913 1.00 52.62 104 GLY A C 1
ATOM 845 O O . GLY A 1 104 ? -9.767 21.447 3.479 1.00 52.62 104 GLY A O 1
ATOM 846 N N . LYS A 1 105 ? -10.272 19.285 3.128 1.00 47.47 105 LYS A N 1
ATOM 847 C CA . LYS A 1 105 ? -10.597 19.379 1.695 1.00 47.47 105 LYS A CA 1
ATOM 848 C C . LYS A 1 105 ? -11.876 18.593 1.375 1.00 47.47 105 LYS A C 1
ATOM 850 O O . LYS A 1 105 ? -11.835 17.427 1.029 1.00 47.47 105 LYS A O 1
ATOM 855 N N . LYS A 1 106 ? -13.014 19.283 1.491 1.00 42.66 106 LYS A N 1
ATOM 856 C CA . LYS A 1 106 ? -14.348 18.974 0.926 1.00 42.66 106 LYS A CA 1
ATOM 857 C C . LYS A 1 106 ? -14.501 17.581 0.247 1.00 42.66 106 LYS A C 1
ATOM 859 O O . LYS A 1 106 ? -14.219 17.449 -0.932 1.00 42.66 106 LYS A O 1
ATOM 864 N N . GLN A 1 107 ? -15.018 16.617 1.021 1.00 49.22 107 GLN A N 1
ATOM 865 C CA . GLN A 1 107 ? -15.704 15.354 0.662 1.00 49.22 107 GLN A CA 1
ATOM 866 C C . GLN A 1 107 ? -15.387 14.702 -0.70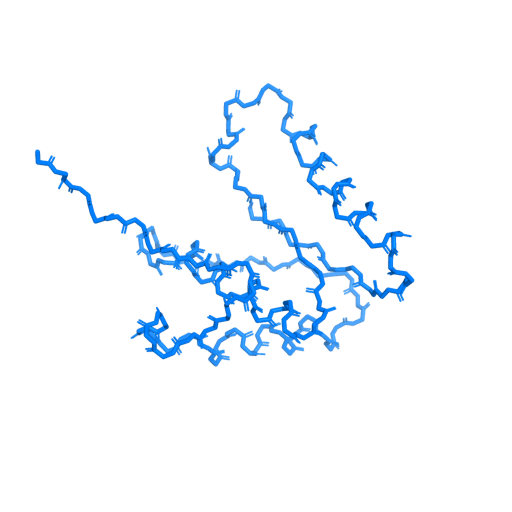4 1.00 49.22 107 GLN A C 1
ATOM 868 O O . GLN A 1 107 ? -16.084 14.986 -1.674 1.00 49.22 107 GLN A O 1
ATOM 873 N N . GLU A 1 108 ? -14.489 13.708 -0.734 1.00 46.94 108 GLU A N 1
ATOM 874 C CA . GLU A 1 108 ? -14.482 12.620 -1.735 1.00 46.94 108 GLU A CA 1
ATOM 875 C C . GLU A 1 108 ? -14.177 11.262 -1.054 1.00 46.94 108 GLU A C 1
ATOM 877 O O . GLU A 1 108 ? -13.654 11.225 0.061 1.00 46.94 108 GLU A O 1
ATOM 882 N N . LYS A 1 109 ? -14.634 10.159 -1.674 1.00 45.41 109 LYS A N 1
ATOM 883 C CA . LYS A 1 109 ? -14.761 8.793 -1.112 1.00 45.41 109 LYS A CA 1
ATOM 884 C C . LYS A 1 109 ? -13.445 8.230 -0.534 1.00 45.41 109 LYS A C 1
ATOM 886 O O . LYS A 1 109 ? -12.376 8.442 -1.092 1.00 45.41 109 LYS A O 1
ATOM 891 N N . ILE A 1 110 ? -13.556 7.442 0.544 1.00 52.62 110 ILE A N 1
ATOM 892 C CA . ILE A 1 110 ? -12.436 6.792 1.251 1.00 52.62 110 ILE A CA 1
ATOM 893 C C . ILE A 1 110 ? -12.415 5.292 0.917 1.00 52.62 110 ILE A C 1
ATOM 895 O O . ILE A 1 110 ? -13.433 4.624 1.090 1.00 52.62 110 ILE A O 1
ATOM 899 N N . ALA A 1 111 ? -11.258 4.757 0.513 1.00 42.59 111 ALA A N 1
ATOM 900 C CA . ALA A 1 111 ? -10.989 3.319 0.448 1.00 42.59 111 ALA A CA 1
ATOM 901 C C . ALA A 1 111 ? -9.883 2.965 1.459 1.00 42.59 111 ALA A C 1
ATOM 903 O O . ALA A 1 111 ? -8.802 3.552 1.442 1.00 42.59 111 ALA A O 1
ATOM 904 N N . ILE A 1 112 ? -10.152 2.022 2.366 1.00 50.66 112 ILE A N 1
ATOM 905 C CA . ILE A 1 112 ? -9.185 1.559 3.372 1.00 50.66 112 ILE A CA 1
ATOM 906 C C . ILE A 1 112 ? -8.654 0.193 2.928 1.00 50.66 112 ILE A C 1
ATOM 908 O O . ILE A 1 112 ? -9.427 -0.750 2.792 1.00 50.66 112 ILE A O 1
ATOM 912 N N . SER A 1 113 ? -7.338 0.079 2.736 1.00 32.66 113 SER A N 1
ATOM 913 C CA . SER A 1 113 ? -6.644 -1.197 2.522 1.00 32.66 113 SER A CA 1
ATOM 914 C C . SER A 1 113 ? -5.770 -1.492 3.740 1.00 32.66 113 SER A C 1
ATOM 916 O O . SER A 1 113 ? -4.900 -0.696 4.078 1.00 32.66 113 SER A O 1
ATOM 918 N N . LEU A 1 114 ? -5.991 -2.635 4.389 1.00 39.09 114 LEU A N 1
ATOM 919 C CA . LEU A 1 114 ? -5.132 -3.177 5.447 1.00 39.09 114 LEU A CA 1
ATOM 920 C C . LEU A 1 114 ? -4.325 -4.346 4.868 1.00 39.09 114 LEU A C 1
ATOM 922 O O . LEU A 1 114 ? -4.902 -5.216 4.216 1.00 39.09 114 LEU A O 1
ATOM 926 N N . VAL A 1 115 ? -3.010 -4.347 5.104 1.00 41.75 115 VAL A N 1
ATOM 927 C CA . VAL A 1 115 ? -2.101 -5.486 4.878 1.00 41.75 115 VAL A CA 1
ATOM 928 C C . VAL A 1 115 ? -1.559 -5.930 6.228 1.00 41.75 115 VAL A C 1
ATOM 930 O O . VAL A 1 115 ? -1.219 -5.035 7.035 1.00 41.75 115 VAL A O 1
#

InterPro domains:
  IPR011646 KAP family P-loop domain [PF07693] (27-112)
  IPR027417 P-loop containing nucleoside triphosphate hydrolase [SSF52540] (18-99)

Nearest PDB structures (foldseek):
  8e91-assembly1_F  TM=4.458E-01  e=2.234E+00  Escherichia coli
  6oa9-assembly1_F  TM=3.730E-01  e=6.459E+00  Saccharomyces cerevisiae

Solvent-accessible surface area (backbone atoms only — not comparable to full-atom values): 7469 Å² total; per-residue (Å²): 132,83,92,62,83,78,79,86,85,73,54,81,70,36,35,70,40,84,88,75,36,79,80,65,51,53,63,60,47,50,53,51,51,52,49,68,72,72,48,93,66,95,75,86,78,86,89,87,78,67,89,87,73,46,63,70,58,49,53,48,24,42,47,3,42,34,44,74,72,70,38,55,74,60,88,61,61,54,79,87,46,62,85,49,94,52,59,66,58,59,54,49,52,55,54,50,53,52,50,59,56,44,74,76,50,82,83,76,78,83,57,78,62,80,102

Sequence (115 aa):
MKLTVPPIQIEPDEGFTSEKDIFCRKDFGQNLLNLITNVDDELVVALDAPWGEGKTTFIKMWQGMLKQERIESIYFDAFANDYQKEPFLAIAAEIYSLINWTFGKKQEKIAISLV

Organism: NCBI:txid945734

pLDDT: mean 83.66, std 16.15, range [32.66, 98.0]

Foldseek 3Di:
DPPDDDDDDADQQAACDPVLPVVVCVVVLVVVVVVVVPDPDADADDDDDDPPPCPVVNVSNSSNVCVVVVADEFDDDCVVCVPPPCVPVVVVVRVVVSVVVVVVPPDDDHHYYDD

Secondary structure (DSSP, 8-state):
---SPPPPP--TT--S-TTT-TT-THHHHHHHHHHHHH--S--------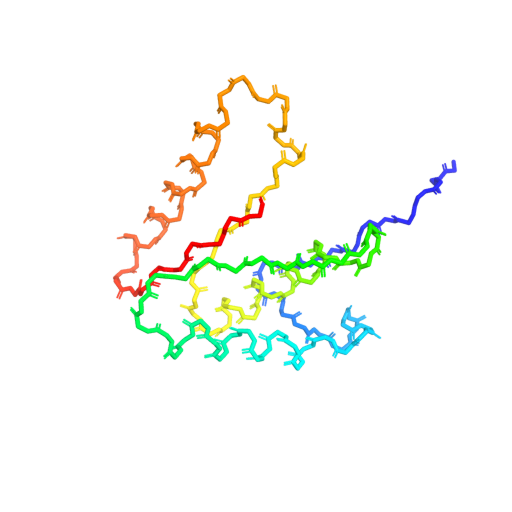-TTS-HHHHHHHHHHHHHHTT-B-----TTTTTT-S-HHHHHHHHHHHHHHHHHTS----B-----

Mean predicted aligned error: 8.33 Å

Radius of gyration: 15.41 Å; Cα contacts (8 Å, |Δi|>4): 79; chains: 1; bounding box: 50×35×39 Å